Protein AF-A0A496RES0-F1 (afdb_monomer)

Sequence (158 aa):
TYRKVLDSIKYLGWTDKEIDFMVQKSKYARYLRAYRELIGDVDRMVTLSEYSPKARDFALGQLYKMIDALPIDEETKEVLKEMWTQFIRVKPVISEVKRYITDLINLYVEGLISDLDFEKELESLKKWGLSDDEIMFYKAIAGARKARKLRIPVIYRE

Mean predicted aligned error: 6.94 Å

Radius of gyration: 27.09 Å; Cα contacts (8 Å, |Δi|>4): 86; chains: 1; bounding box: 63×30×77 Å

pLDDT: mean 91.13, std 6.54, range [55.62, 97.88]

Solvent-accessible surface area (backbone atoms only — not comparable to full-atom values): 8956 Å² total; per-residue (Å²): 107,76,65,64,60,53,59,66,47,36,88,79,71,54,49,72,69,56,47,50,50,51,52,51,52,51,51,52,51,50,51,53,46,53,43,48,74,73,62,40,55,69,67,53,26,47,58,48,25,54,83,29,74,68,40,33,56,50,35,53,57,52,50,49,56,54,50,72,68,46,99,66,58,69,68,63,41,51,53,52,53,52,56,51,50,52,49,61,66,28,61,62,46,45,65,58,51,54,50,48,51,52,51,53,37,49,37,42,50,69,64,78,43,52,73,66,56,52,52,52,53,56,62,64,41,38,86,58,73,51,47,73,68,55,50,52,50,52,52,52,53,33,51,53,52,30,28,59,75,70,68,47,88,86,80,81,83,130

Structure (mmCIF, N/CA/C/O backbone):
data_AF-A0A496RES0-F1
#
_entry.id   AF-A0A496RES0-F1
#
loop_
_atom_site.group_PDB
_atom_site.id
_atom_site.type_symbol
_atom_site.label_atom_id
_atom_site.label_alt_id
_atom_site.label_comp_id
_atom_site.label_asym_id
_atom_site.label_entity_id
_atom_site.label_seq_id
_atom_site.pdbx_PDB_ins_code
_atom_site.Cartn_x
_atom_site.Cartn_y
_atom_site.Cartn_z
_atom_site.occupancy
_atom_site.B_iso_or_equiv
_atom_site.auth_seq_id
_atom_site.auth_comp_id
_atom_site.auth_asym_id
_atom_site.auth_atom_id
_atom_site.pdbx_PDB_model_num
ATOM 1 N N . THR A 1 1 ? -34.647 -7.933 27.168 1.00 79.75 1 THR A N 1
ATOM 2 C CA . THR A 1 1 ? -33.595 -6.919 26.909 1.00 79.75 1 THR A CA 1
ATOM 3 C C . THR A 1 1 ? -32.278 -7.426 27.457 1.00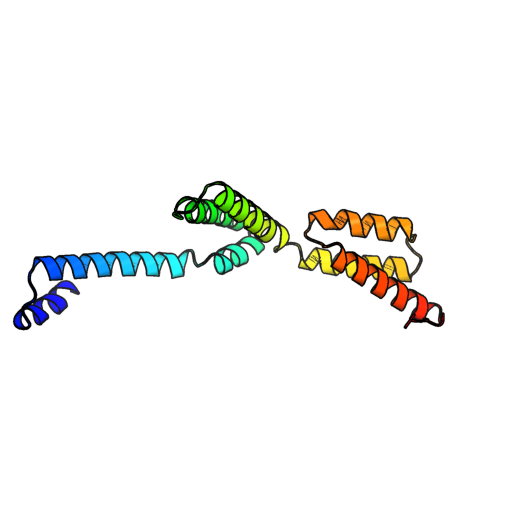 79.75 1 THR A C 1
ATOM 5 O O . THR A 1 1 ? -32.323 -8.143 28.445 1.00 79.75 1 THR A O 1
ATOM 8 N N . TYR A 1 2 ? -31.131 -7.047 26.881 1.00 88.38 2 TYR A N 1
ATOM 9 C CA . TYR A 1 2 ? -29.802 -7.494 27.344 1.00 88.38 2 TYR A CA 1
ATOM 10 C C . TYR A 1 2 ? -29.578 -7.273 28.853 1.00 88.38 2 TYR A C 1
ATOM 12 O O . TYR A 1 2 ? -29.103 -8.168 29.539 1.00 88.38 2 TYR A O 1
ATOM 20 N N . ARG A 1 3 ? -30.049 -6.140 29.399 1.00 89.12 3 ARG A N 1
ATOM 21 C CA . ARG A 1 3 ? -30.012 -5.876 30.847 1.00 89.12 3 ARG A CA 1
ATOM 22 C C . ARG A 1 3 ? -30.753 -6.931 31.677 1.00 89.12 3 ARG A C 1
ATOM 24 O O . ARG A 1 3 ? -30.180 -7.427 32.627 1.00 89.12 3 ARG A O 1
ATOM 31 N N . LYS A 1 4 ? -31.959 -7.346 31.266 1.00 91.06 4 LYS A N 1
ATOM 32 C CA . LYS A 1 4 ? -32.737 -8.383 31.976 1.00 91.06 4 LYS A CA 1
ATOM 33 C C . LYS A 1 4 ? -31.996 -9.723 32.056 1.00 91.06 4 LYS A C 1
ATOM 35 O O . LYS A 1 4 ? -32.175 -10.458 33.014 1.00 91.06 4 LYS A O 1
ATOM 40 N N . VAL A 1 5 ? -31.175 -10.039 31.051 1.00 91.56 5 VAL A N 1
ATOM 41 C CA . VAL A 1 5 ? -30.321 -11.237 31.067 1.00 91.56 5 VAL A CA 1
ATOM 42 C C . VAL A 1 5 ? -29.185 -11.061 32.075 1.00 91.56 5 VAL A C 1
ATOM 44 O O . VAL A 1 5 ? -28.915 -11.972 32.844 1.00 91.56 5 VAL A O 1
ATOM 47 N N . LEU A 1 6 ? -28.562 -9.883 32.138 1.00 91.44 6 LEU A N 1
ATOM 48 C CA . LEU A 1 6 ? -27.517 -9.586 33.125 1.00 91.44 6 LEU A CA 1
ATOM 49 C C . LEU A 1 6 ? -28.053 -9.447 34.558 1.00 91.44 6 LEU A C 1
ATOM 51 O O . LEU A 1 6 ? -27.352 -9.763 35.507 1.00 91.44 6 LEU A O 1
ATOM 55 N N . ASP A 1 7 ? -29.307 -9.047 34.746 1.00 92.88 7 ASP A N 1
ATOM 56 C CA . ASP A 1 7 ? -29.921 -9.057 36.077 1.00 92.88 7 ASP A CA 1
ATOM 57 C C . ASP A 1 7 ? -30.040 -10.487 36.630 1.00 92.88 7 ASP A C 1
ATOM 59 O O . ASP A 1 7 ? -29.993 -10.682 37.844 1.00 92.88 7 ASP A O 1
ATOM 63 N N . SER A 1 8 ? -30.117 -11.500 35.753 1.00 92.25 8 SER A N 1
ATOM 64 C CA . SER A 1 8 ? -30.166 -12.902 36.176 1.00 92.25 8 SER A CA 1
ATOM 65 C C . SER A 1 8 ? -28.873 -13.387 36.818 1.00 92.25 8 SER A C 1
ATOM 67 O O . SER A 1 8 ? -28.940 -14.363 37.536 1.00 92.25 8 SER A O 1
ATOM 69 N N . ILE A 1 9 ? -27.724 -12.724 36.638 1.00 91.56 9 ILE A N 1
ATOM 70 C CA . ILE A 1 9 ? -26.452 -13.154 37.248 1.00 91.56 9 ILE A CA 1
ATOM 71 C C . ILE A 1 9 ? -26.177 -12.494 38.605 1.00 91.56 9 ILE A C 1
ATOM 73 O O . ILE A 1 9 ? -25.168 -12.794 39.236 1.00 91.56 9 ILE A O 1
ATOM 77 N N . LYS A 1 10 ? -27.087 -11.651 39.116 1.00 91.62 10 LYS A N 1
ATOM 78 C CA . LYS A 1 10 ? -26.955 -11.038 40.451 1.00 91.62 10 LYS 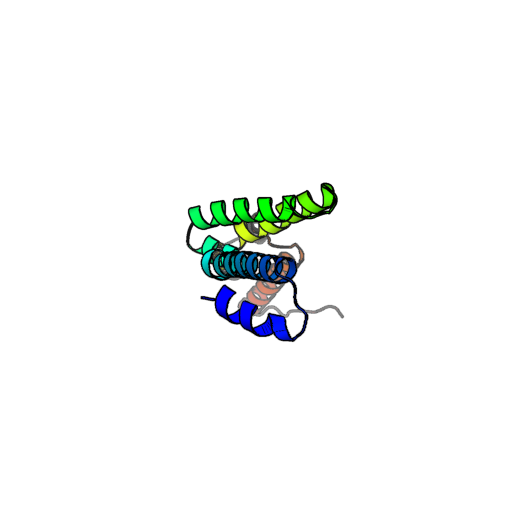A CA 1
ATOM 79 C C . LYS A 1 10 ? -26.850 -12.063 41.581 1.00 91.62 10 LYS A C 1
ATOM 81 O O . LYS A 1 10 ? -26.140 -11.814 42.550 1.00 91.62 10 LYS A O 1
ATOM 86 N N . TYR A 1 11 ? -27.490 -13.232 41.452 1.00 92.19 11 TYR A N 1
ATOM 87 C CA . TYR A 1 11 ? -27.378 -14.299 42.461 1.00 92.19 11 TYR A CA 1
ATOM 88 C C . TYR A 1 11 ? -25.948 -14.848 42.596 1.00 92.19 11 TYR A C 1
ATOM 90 O O . TYR A 1 11 ? -25.625 -15.447 43.615 1.00 92.19 11 TYR A O 1
ATOM 98 N N . LEU A 1 12 ? -25.088 -14.629 41.593 1.00 92.44 12 LEU A N 1
ATOM 99 C CA . LEU A 1 12 ? -23.668 -14.986 41.625 1.00 92.44 12 LEU A CA 1
ATOM 100 C C . LEU A 1 12 ? -22.797 -13.913 42.307 1.00 92.44 12 LEU A C 1
ATOM 102 O O . LEU A 1 12 ? -21.576 -14.026 42.279 1.00 92.44 12 LEU A O 1
ATOM 106 N N . GLY A 1 13 ? -23.397 -12.872 42.896 1.00 92.12 13 GLY A N 1
ATOM 107 C CA . GLY A 1 13 ? -22.687 -11.818 43.631 1.00 92.12 13 GLY A CA 1
ATOM 108 C C . GLY A 1 13 ? -22.372 -10.553 42.826 1.00 92.12 13 GLY A C 1
ATOM 109 O O . GLY A 1 13 ? -21.686 -9.675 43.337 1.00 92.12 13 GLY A O 1
ATOM 110 N N . TRP A 1 14 ? -22.879 -10.429 41.596 1.00 93.69 14 TRP A N 1
ATOM 111 C CA . TRP A 1 14 ? -22.669 -9.241 40.763 1.00 93.69 14 TRP A CA 1
ATOM 112 C C . TRP A 1 14 ? -23.503 -8.046 41.234 1.00 93.69 14 TRP A C 1
ATOM 114 O O . TRP A 1 14 ? -24.712 -8.148 41.456 1.00 93.69 14 TRP A O 1
ATOM 124 N N . THR A 1 15 ? -22.861 -6.887 41.311 1.00 94.88 15 THR A N 1
ATOM 125 C CA . THR A 1 15 ? -23.469 -5.610 41.689 1.00 94.88 15 THR A CA 1
ATOM 126 C C . THR A 1 15 ? -24.120 -4.903 40.498 1.00 94.88 15 THR A C 1
ATOM 128 O O . THR A 1 15 ? -23.779 -5.128 39.333 1.00 94.88 15 THR A O 1
ATOM 131 N N . ASP A 1 16 ? -25.022 -3.959 40.781 1.00 93.75 16 ASP A N 1
ATOM 132 C CA . ASP A 1 16 ? -25.628 -3.107 39.748 1.00 93.75 16 ASP A CA 1
ATOM 133 C C . ASP A 1 16 ? -24.591 -2.320 38.935 1.00 93.75 16 ASP A C 1
ATOM 135 O O . ASP A 1 16 ? -24.732 -2.190 37.719 1.00 93.75 16 ASP A O 1
ATOM 139 N N . LYS A 1 17 ? -23.513 -1.856 39.581 1.00 94.12 17 LYS A N 1
ATOM 140 C CA . LYS A 1 17 ? -22.431 -1.115 38.913 1.00 94.12 17 LYS A CA 1
ATOM 141 C C . LYS A 1 17 ? -21.687 -1.979 37.896 1.00 94.12 17 LYS A C 1
ATOM 143 O O . LYS A 1 17 ? -21.347 -1.502 36.814 1.00 94.12 17 LYS A O 1
ATOM 148 N N . GLU A 1 18 ? -21.442 -3.246 38.214 1.00 93.62 18 GLU A N 1
ATOM 149 C CA . GLU A 1 18 ? -20.776 -4.166 37.289 1.00 93.62 18 GLU A CA 1
ATOM 150 C C . GLU A 1 18 ? -21.691 -4.551 36.123 1.00 93.62 18 GLU A C 1
ATOM 152 O O . GLU A 1 18 ? -21.240 -4.630 34.979 1.00 93.62 18 GLU A O 1
ATOM 157 N N . ILE A 1 19 ? -22.992 -4.716 36.380 1.00 94.31 19 ILE A N 1
ATOM 158 C CA . ILE A 1 19 ? -23.994 -4.912 35.326 1.00 94.31 19 ILE A CA 1
ATOM 159 C C . ILE A 1 19 ? -24.042 -3.698 34.396 1.00 94.31 19 ILE A C 1
ATOM 161 O O . ILE A 1 19 ? -24.028 -3.863 33.173 1.00 94.31 19 ILE A O 1
ATOM 165 N N . ASP A 1 20 ? -24.030 -2.483 34.941 1.00 94.19 20 ASP A N 1
ATOM 166 C CA . ASP A 1 20 ? -23.965 -1.253 34.150 1.00 94.19 20 ASP A CA 1
ATOM 167 C C . ASP A 1 20 ? -22.699 -1.201 33.289 1.00 94.19 20 ASP A C 1
ATOM 169 O O . ASP A 1 20 ? -22.776 -0.907 32.091 1.00 94.1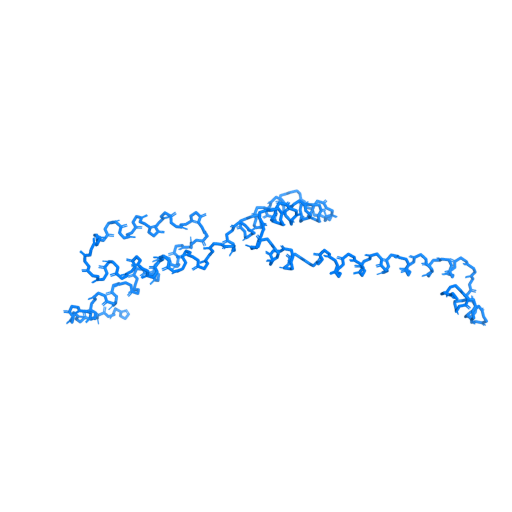9 20 ASP A O 1
ATOM 173 N N . PHE A 1 21 ? -21.544 -1.559 33.855 1.00 94.81 21 PHE A N 1
ATOM 174 C CA . PHE A 1 21 ? -20.287 -1.652 33.116 1.00 94.81 21 PHE A CA 1
ATOM 175 C C . PHE A 1 21 ? -20.366 -2.676 31.972 1.00 94.81 21 PHE A C 1
ATOM 177 O O . PHE A 1 21 ? -19.972 -2.377 30.842 1.00 94.81 21 PHE A O 1
ATOM 184 N N . MET A 1 22 ? -20.951 -3.855 32.208 1.00 94.00 22 MET A N 1
ATOM 185 C CA . MET A 1 22 ? -21.171 -4.872 31.172 1.00 94.00 22 MET A CA 1
ATOM 186 C C . MET A 1 22 ? -22.107 -4.389 30.059 1.00 94.00 22 MET A C 1
ATOM 188 O O . MET A 1 22 ? -21.870 -4.668 28.877 1.00 94.00 22 MET A O 1
ATOM 192 N N . VAL A 1 23 ? -23.153 -3.632 30.402 1.00 94.06 23 VAL A N 1
ATOM 193 C CA . VAL A 1 23 ? -24.029 -2.991 29.414 1.00 94.06 23 VAL A CA 1
ATOM 194 C C . VAL A 1 23 ? -23.244 -1.982 28.575 1.00 94.06 23 VAL A C 1
ATOM 196 O O . VAL A 1 23 ? -23.374 -1.995 27.349 1.00 94.06 23 VAL A O 1
ATOM 199 N N . GLN A 1 24 ? -22.404 -1.142 29.186 1.00 95.19 24 GLN A N 1
ATOM 200 C CA . GLN A 1 24 ? -21.569 -0.183 28.452 1.00 95.19 24 GLN A CA 1
ATOM 201 C C . GLN A 1 24 ? -20.556 -0.884 27.541 1.00 95.19 24 GLN A C 1
ATOM 203 O O . GLN A 1 24 ? -20.483 -0.570 26.353 1.00 95.19 24 GLN A O 1
ATOM 208 N N . LYS A 1 25 ? -19.860 -1.910 28.042 1.00 95.94 25 LYS A N 1
ATOM 209 C CA . LYS A 1 25 ? -18.965 -2.756 27.239 1.00 95.94 25 LYS A CA 1
ATOM 210 C C . LYS A 1 25 ? -19.686 -3.338 26.021 1.00 95.94 25 LYS A C 1
ATOM 212 O O . LYS A 1 25 ? -19.162 -3.292 24.911 1.00 95.94 25 LYS A O 1
ATOM 217 N N . SER A 1 26 ? -20.910 -3.836 26.203 1.00 94.50 26 SER A N 1
ATOM 218 C CA . SER A 1 26 ? -21.735 -4.358 25.107 1.00 94.50 26 SER A CA 1
ATOM 219 C C . SER A 1 26 ? -22.102 -3.280 24.079 1.00 94.50 26 SER A C 1
ATOM 221 O O . SER A 1 26 ? -22.071 -3.538 22.874 1.00 94.50 26 SER A O 1
ATOM 223 N N . LYS A 1 27 ? -22.387 -2.041 24.510 1.00 94.56 27 LYS A N 1
ATOM 224 C CA . LYS A 1 27 ? -22.610 -0.914 23.587 1.00 94.56 27 LYS A CA 1
ATOM 225 C C . LYS A 1 27 ? -21.377 -0.646 22.725 1.00 94.56 27 LYS A C 1
ATOM 227 O O . LYS A 1 27 ? -21.516 -0.624 21.504 1.00 94.56 27 LYS A O 1
ATOM 232 N N . TYR A 1 28 ? -20.197 -0.533 23.333 1.00 95.56 28 TYR A N 1
ATOM 233 C CA . TYR A 1 28 ? -18.948 -0.333 22.594 1.00 95.56 28 TYR A CA 1
ATOM 234 C C . TYR A 1 28 ? -18.634 -1.496 21.652 1.00 95.56 28 TYR A C 1
ATOM 236 O O . TYR A 1 28 ? -18.253 -1.264 20.509 1.00 95.56 28 TYR A O 1
ATOM 244 N N . ALA A 1 29 ? -18.879 -2.741 22.070 1.00 94.25 29 ALA A N 1
ATOM 245 C CA . ALA A 1 29 ? -18.699 -3.908 21.208 1.00 94.25 29 ALA A CA 1
ATOM 246 C C . ALA A 1 29 ? -19.610 -3.867 19.967 1.00 94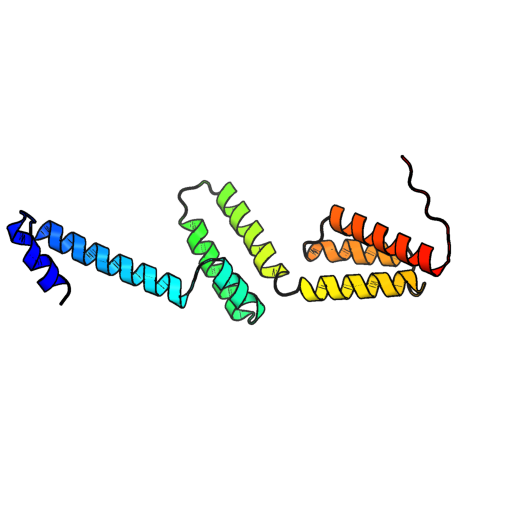.25 29 ALA A C 1
ATOM 248 O O . ALA A 1 29 ? -19.183 -4.238 18.874 1.00 94.25 29 ALA A O 1
ATOM 249 N N . ARG A 1 30 ? -20.852 -3.379 20.105 1.00 92.56 30 ARG A N 1
ATOM 250 C CA . ARG A 1 30 ? -21.753 -3.170 18.958 1.00 92.56 30 ARG A CA 1
ATOM 251 C C . ARG A 1 30 ? -21.267 -2.055 18.040 1.00 92.56 30 ARG A C 1
ATOM 253 O O . ARG A 1 30 ? -21.334 -2.234 16.830 1.00 92.56 30 ARG A O 1
ATOM 260 N N . TYR A 1 31 ? -20.765 -0.947 18.586 1.00 92.00 31 TYR A N 1
ATOM 261 C CA . TYR A 1 31 ? -20.183 0.130 17.777 1.00 92.00 31 TYR A CA 1
ATOM 262 C C . TYR A 1 31 ? -18.952 -0.347 17.012 1.00 92.00 31 TYR A C 1
ATOM 264 O O . TYR A 1 31 ? -18.867 -0.124 15.810 1.00 92.00 31 TYR A O 1
ATOM 272 N N . LEU A 1 32 ? -18.058 -1.085 17.672 1.00 90.06 32 LEU A N 1
ATOM 273 C CA . LEU A 1 32 ? -16.900 -1.696 17.028 1.00 90.06 32 LEU A CA 1
ATOM 274 C C . LEU A 1 32 ? -17.322 -2.664 15.916 1.00 90.06 32 LEU A C 1
ATOM 276 O O . LEU A 1 32 ? -16.737 -2.645 14.838 1.00 90.06 32 LEU A O 1
ATOM 280 N N . ARG A 1 33 ? -18.351 -3.490 16.146 1.00 91.00 33 ARG A N 1
ATOM 281 C CA . ARG A 1 33 ? -18.879 -4.381 15.105 1.00 91.00 33 ARG A CA 1
ATOM 282 C C . ARG A 1 33 ? -19.433 -3.587 13.926 1.00 91.00 33 ARG A C 1
ATOM 284 O O . ARG A 1 33 ? -19.019 -3.836 12.806 1.00 91.00 33 ARG A O 1
ATOM 291 N N . ALA A 1 34 ? -20.316 -2.620 14.168 1.00 89.81 34 ALA A N 1
ATOM 292 C CA . ALA A 1 34 ? -20.880 -1.787 13.107 1.00 89.81 34 ALA A CA 1
ATOM 293 C C . ALA A 1 34 ? -19.781 -1.076 12.302 1.00 89.81 34 ALA A C 1
ATOM 295 O O . ALA A 1 34 ? -19.835 -1.052 11.078 1.00 89.81 34 ALA A O 1
ATOM 296 N N . TYR A 1 35 ? -18.751 -0.571 12.984 1.00 86.69 35 TYR A N 1
ATOM 297 C CA . TYR A 1 35 ? -17.577 0.016 12.353 1.00 86.69 35 TYR A CA 1
ATOM 298 C C . TYR A 1 35 ? -16.856 -0.985 11.435 1.00 86.69 35 TYR A C 1
ATOM 300 O O . TYR A 1 35 ? -16.622 -0.687 10.266 1.00 86.69 35 TYR A O 1
ATOM 308 N N . ARG A 1 36 ? -16.545 -2.191 11.930 1.00 84.75 36 ARG A N 1
ATOM 309 C CA . ARG A 1 36 ? -15.845 -3.230 11.152 1.00 84.75 36 ARG A CA 1
ATOM 310 C C . ARG A 1 36 ? -16.666 -3.763 9.976 1.00 84.75 36 ARG A C 1
ATOM 312 O O . ARG A 1 36 ? -16.088 -4.068 8.946 1.00 84.75 36 ARG A O 1
ATOM 319 N N . GLU A 1 37 ? -17.983 -3.868 10.111 1.00 86.88 37 GLU A N 1
ATOM 320 C CA . GLU A 1 37 ? -18.858 -4.358 9.034 1.00 86.88 37 GLU A CA 1
ATOM 321 C C . GLU A 1 37 ? -19.076 -3.299 7.941 1.00 86.88 37 GLU A C 1
ATOM 323 O O . GLU A 1 37 ? -19.107 -3.616 6.751 1.00 86.88 37 GLU A O 1
ATOM 328 N N . LEU A 1 38 ? -19.232 -2.030 8.338 1.00 82.62 38 LEU A N 1
ATOM 329 C CA . LEU A 1 38 ? -19.610 -0.951 7.425 1.00 82.62 38 LEU A CA 1
ATOM 330 C C . LEU A 1 38 ? -18.396 -0.261 6.790 1.00 82.62 38 LEU A C 1
ATOM 332 O O . LEU A 1 38 ? -18.364 -0.078 5.577 1.00 82.62 38 LEU A O 1
ATOM 336 N N . ILE A 1 39 ? -17.412 0.123 7.609 1.00 79.69 39 ILE A N 1
ATOM 337 C CA . ILE A 1 39 ? -16.197 0.827 7.169 1.00 79.69 39 ILE A CA 1
ATOM 338 C C . ILE A 1 39 ? -15.097 -0.184 6.841 1.00 79.69 39 ILE A C 1
ATOM 340 O O . ILE A 1 39 ? -14.469 -0.079 5.790 1.00 79.69 39 ILE A O 1
ATOM 344 N N . GLY A 1 40 ? -14.913 -1.196 7.694 1.00 81.06 40 GLY A N 1
ATOM 345 C CA . GLY A 1 40 ? -13.891 -2.221 7.493 1.00 81.06 40 GLY A CA 1
ATOM 346 C C . GLY A 1 40 ? -12.568 -1.964 8.196 1.00 81.06 40 GLY A C 1
ATOM 347 O O . GLY A 1 40 ? -12.406 -1.028 8.982 1.00 81.06 40 GLY A O 1
ATOM 348 N N . ASP A 1 41 ? -11.625 -2.848 7.898 1.00 81.88 41 ASP A N 1
ATOM 349 C CA . ASP A 1 41 ? -10.200 -2.638 8.105 1.00 81.88 41 ASP A CA 1
ATOM 350 C C . ASP A 1 41 ? -9.596 -1.818 6.953 1.00 81.88 41 ASP A C 1
ATOM 352 O O . ASP A 1 41 ? -10.277 -1.430 5.996 1.00 81.88 41 ASP A O 1
ATOM 356 N N . VAL A 1 42 ? -8.304 -1.515 7.075 1.00 78.75 42 VAL A N 1
ATOM 357 C CA . VAL A 1 42 ? -7.574 -0.742 6.067 1.00 78.75 42 VAL A CA 1
ATOM 358 C C . VAL A 1 42 ? -7.620 -1.445 4.708 1.00 78.75 42 VAL A C 1
ATOM 360 O O . VAL A 1 42 ? -7.905 -0.792 3.710 1.00 78.75 42 VAL A O 1
ATOM 363 N N . ASP A 1 43 ? -7.473 -2.771 4.664 1.00 79.94 43 ASP A N 1
ATOM 364 C CA . ASP A 1 43 ? -7.515 -3.555 3.422 1.00 79.94 43 ASP A CA 1
ATOM 365 C C . ASP A 1 43 ? -8.854 -3.445 2.685 1.00 79.94 43 ASP A C 1
ATOM 367 O O . ASP A 1 43 ? -8.886 -3.252 1.460 1.00 79.94 43 ASP A O 1
ATOM 371 N N . ARG A 1 44 ? -9.979 -3.510 3.408 1.00 82.69 44 ARG A N 1
ATOM 372 C CA . ARG A 1 44 ? -11.307 -3.298 2.822 1.00 82.69 44 ARG A CA 1
ATOM 373 C C . ARG A 1 44 ? -11.460 -1.874 2.298 1.00 82.69 44 ARG A C 1
ATOM 375 O O . ARG A 1 44 ? -11.959 -1.694 1.187 1.00 82.69 44 ARG A O 1
ATOM 382 N N . MET A 1 45 ? -11.004 -0.873 3.051 1.00 82.69 45 MET A N 1
ATOM 383 C CA . MET A 1 45 ? -11.033 0.526 2.611 1.00 82.69 45 MET A CA 1
ATOM 384 C C . MET A 1 45 ? -10.184 0.747 1.353 1.00 82.69 45 MET A C 1
ATOM 386 O O . MET A 1 45 ? -10.631 1.413 0.418 1.00 82.69 45 MET A O 1
ATOM 390 N N . VAL A 1 46 ? -9.006 0.125 1.277 1.00 80.56 46 VAL A N 1
ATOM 391 C CA . VAL A 1 46 ? -8.157 0.178 0.085 1.00 80.56 46 VAL A CA 1
ATOM 392 C C . VAL A 1 46 ? -8.845 -0.508 -1.096 1.00 80.56 46 VAL A C 1
ATOM 394 O O . VAL A 1 46 ? -8.843 0.020 -2.202 1.00 80.56 46 VAL A O 1
ATOM 397 N N . THR A 1 47 ? -9.481 -1.656 -0.888 1.00 83.56 47 THR A N 1
ATOM 398 C CA . THR A 1 47 ? -10.212 -2.350 -1.960 1.00 83.56 47 THR A CA 1
ATOM 399 C C . THR A 1 47 ? -11.342 -1.483 -2.521 1.00 83.56 47 THR A C 1
ATOM 401 O O . THR A 1 47 ? -11.508 -1.389 -3.731 1.00 83.56 47 THR A O 1
ATOM 404 N N . LEU A 1 48 ? -12.080 -0.769 -1.667 1.00 81.44 48 LEU A N 1
ATOM 405 C CA . LEU A 1 48 ? -13.105 0.181 -2.117 1.00 81.44 48 LEU A CA 1
ATOM 406 C C . LEU A 1 48 ? -12.510 1.371 -2.885 1.00 81.44 48 LEU A C 1
ATOM 408 O O . LEU A 1 48 ? -13.148 1.884 -3.806 1.00 81.44 48 LEU A O 1
ATOM 412 N N . SER A 1 49 ? -11.294 1.799 -2.530 1.00 82.69 49 SER A N 1
ATOM 413 C CA . SER A 1 49 ? -10.607 2.912 -3.194 1.00 82.69 49 SER A CA 1
ATOM 414 C C . SER A 1 49 ? -10.279 2.651 -4.667 1.00 82.69 49 SER A C 1
ATOM 416 O O . SER A 1 49 ? -10.192 3.604 -5.439 1.00 82.69 49 SER A O 1
ATOM 418 N N . GLU A 1 50 ? -10.164 1.382 -5.074 1.00 81.06 50 GLU A N 1
ATOM 419 C CA . GLU A 1 50 ? -9.923 0.994 -6.471 1.00 81.06 50 GLU A CA 1
ATOM 420 C C . GLU A 1 50 ? -11.065 1.421 -7.398 1.00 81.06 50 GLU A C 1
ATOM 422 O O . GLU A 1 50 ? -10.833 1.816 -8.537 1.00 81.06 50 GLU A O 1
ATOM 427 N N . TYR A 1 51 ? -12.300 1.394 -6.899 1.00 80.06 51 TYR A N 1
ATOM 428 C CA . TYR A 1 51 ? -13.497 1.588 -7.719 1.00 80.06 51 TYR A CA 1
ATOM 429 C C . TYR A 1 51 ? -14.043 3.018 -7.677 1.00 80.06 51 TYR A C 1
ATOM 431 O O . TYR A 1 51 ? -14.951 3.355 -8.437 1.00 80.06 51 TYR A O 1
ATOM 439 N N . SER A 1 52 ? -13.547 3.876 -6.779 1.00 83.94 52 SER A N 1
ATOM 440 C CA . SER A 1 52 ? -14.071 5.234 -6.632 1.00 83.94 52 SER A CA 1
ATOM 441 C C . SER A 1 52 ? -13.037 6.211 -6.067 1.00 83.94 52 SER A C 1
ATOM 443 O O . SER A 1 52 ? -12.575 6.019 -4.938 1.00 83.94 52 SER A O 1
ATOM 445 N N . PRO A 1 53 ? -12.768 7.340 -6.756 1.00 85.69 53 PRO A N 1
ATOM 446 C CA . PRO A 1 53 ? -11.955 8.424 -6.202 1.00 85.69 53 PRO A CA 1
ATOM 447 C C . PRO A 1 53 ? -12.481 8.924 -4.851 1.00 85.69 53 PRO A C 1
ATOM 449 O O . PRO A 1 53 ? -11.709 9.178 -3.935 1.00 85.69 53 PRO A O 1
ATOM 452 N N . LYS A 1 54 ? -13.808 8.966 -4.679 1.00 88.69 54 LYS A N 1
ATOM 453 C CA . LYS A 1 54 ? -14.435 9.363 -3.414 1.00 88.69 54 LYS A CA 1
ATOM 454 C C . LYS A 1 54 ? -14.166 8.357 -2.293 1.00 88.69 54 LYS A C 1
ATOM 456 O O . LYS A 1 54 ? -13.953 8.758 -1.152 1.00 88.69 54 LYS A O 1
ATOM 461 N N . ALA A 1 55 ? -14.177 7.059 -2.605 1.00 85.12 55 ALA A N 1
ATOM 462 C CA . ALA A 1 55 ? -13.824 6.026 -1.634 1.00 85.12 55 ALA A CA 1
ATOM 463 C C . ALA A 1 55 ? -12.343 6.107 -1.246 1.00 85.12 55 ALA A C 1
ATOM 465 O O . ALA A 1 55 ? -12.017 5.905 -0.081 1.00 85.12 55 ALA A O 1
ATOM 466 N N . ARG A 1 56 ? -11.464 6.475 -2.187 1.00 87.19 56 ARG A N 1
ATOM 467 C CA . ARG A 1 56 ? -10.043 6.725 -1.924 1.00 87.19 56 ARG A CA 1
ATOM 468 C C . ARG A 1 56 ? -9.825 7.869 -0.940 1.00 87.19 56 ARG A C 1
ATOM 470 O O . ARG A 1 56 ? -9.130 7.683 0.055 1.00 87.19 56 ARG A O 1
ATOM 477 N N . ASP A 1 57 ? -10.453 9.015 -1.180 1.00 89.00 57 ASP A N 1
ATOM 478 C CA . ASP A 1 57 ? -10.308 10.184 -0.307 1.00 89.00 57 ASP A CA 1
ATOM 479 C C . ASP A 1 57 ? -10.874 9.900 1.095 1.00 89.00 57 ASP A C 1
ATOM 481 O O . ASP A 1 57 ? -10.275 10.263 2.109 1.00 89.00 57 ASP A O 1
ATOM 485 N N . PHE A 1 58 ? -11.998 9.175 1.167 1.00 88.12 58 PHE A N 1
ATOM 486 C CA . PHE A 1 58 ? -12.566 8.715 2.433 1.00 88.12 58 PHE A CA 1
ATOM 487 C C . PHE A 1 58 ? -11.634 7.743 3.175 1.00 88.12 58 PHE A C 1
ATOM 489 O O . PHE A 1 58 ? -11.418 7.910 4.376 1.00 88.12 58 PHE A O 1
ATOM 496 N N . ALA A 1 59 ? -11.063 6.758 2.473 1.00 88.00 59 ALA A N 1
ATOM 497 C CA . ALA A 1 59 ? -10.134 5.782 3.038 1.00 88.00 59 ALA A CA 1
ATOM 498 C C . ALA A 1 59 ? -8.885 6.459 3.618 1.00 88.00 59 ALA A C 1
ATOM 500 O O . ALA A 1 59 ? -8.526 6.183 4.760 1.00 88.00 59 ALA A O 1
ATOM 501 N N . LEU A 1 60 ? -8.274 7.391 2.877 1.00 90.06 60 LEU A N 1
ATOM 502 C CA . LEU A 1 60 ? -7.119 8.166 3.344 1.00 90.06 60 LEU A CA 1
ATOM 503 C C . LEU A 1 60 ? -7.458 8.997 4.584 1.00 90.06 60 LEU A C 1
ATOM 505 O O . LEU A 1 60 ? -6.740 8.948 5.580 1.00 90.06 60 LEU A O 1
ATOM 509 N N . GLY A 1 61 ? -8.587 9.710 4.565 1.00 90.75 61 GLY A N 1
ATOM 510 C CA . GLY A 1 61 ? -9.010 10.511 5.711 1.00 90.75 61 GLY A CA 1
ATOM 511 C C . GLY A 1 61 ? -9.284 9.669 6.960 1.00 90.75 61 GLY A C 1
ATOM 512 O O . GLY A 1 61 ? -8.968 10.087 8.074 1.00 90.75 61 GLY A O 1
ATOM 513 N N . GLN A 1 62 ? -9.862 8.476 6.799 1.00 89.31 62 GLN A N 1
ATOM 514 C CA . GLN A 1 62 ? -10.131 7.586 7.925 1.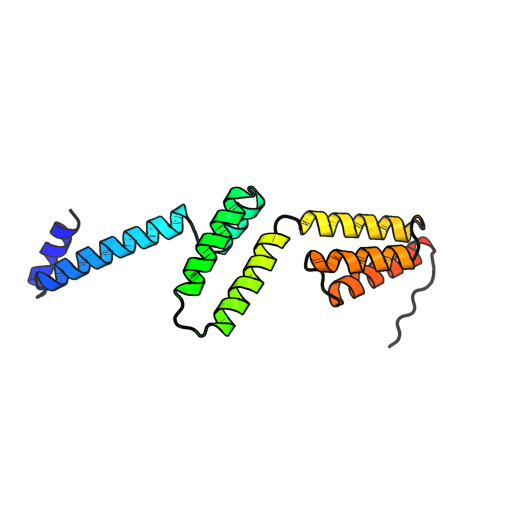00 89.31 62 GLN A CA 1
ATOM 515 C C . GLN A 1 62 ? -8.862 6.915 8.451 1.00 89.31 62 GLN A C 1
ATOM 517 O O . GLN A 1 62 ? -8.692 6.803 9.664 1.00 89.31 62 GLN A O 1
ATOM 522 N N . LEU A 1 63 ? -7.957 6.525 7.557 1.00 90.62 63 LEU A N 1
ATOM 523 C CA . LEU A 1 63 ? -6.638 6.017 7.900 1.00 90.62 63 LEU A CA 1
ATOM 524 C C . LEU A 1 63 ? -5.843 7.039 8.721 1.00 90.62 63 LEU A C 1
ATOM 526 O O . LEU A 1 63 ? -5.287 6.675 9.752 1.00 90.62 63 LEU A O 1
ATOM 530 N N . TYR A 1 64 ? -5.816 8.308 8.309 1.00 93.69 64 TYR A N 1
ATOM 531 C CA . TYR A 1 64 ? -5.076 9.340 9.040 1.00 93.69 64 TYR A CA 1
ATOM 532 C C . TYR A 1 64 ? -5.594 9.478 10.470 1.00 93.69 64 TYR A C 1
ATOM 534 O O . TYR A 1 64 ? -4.804 9.427 11.404 1.00 93.69 64 TYR A O 1
ATOM 542 N N . LYS A 1 65 ? -6.920 9.484 10.663 1.00 92.19 65 LYS A N 1
ATOM 543 C CA . LYS A 1 65 ? -7.522 9.477 12.008 1.00 92.19 65 LYS A CA 1
ATOM 544 C C . LYS A 1 65 ? -7.112 8.261 12.840 1.00 92.19 65 LYS A C 1
ATOM 546 O O . LYS A 1 65 ? -6.962 8.387 14.051 1.00 92.19 65 LYS A O 1
ATOM 551 N N . MET A 1 66 ? -6.979 7.084 12.221 1.00 90.31 66 MET A N 1
ATOM 552 C CA . MET A 1 66 ? -6.502 5.888 12.922 1.00 90.31 66 MET A CA 1
ATOM 553 C C . MET A 1 66 ? -5.042 6.033 13.346 1.00 90.31 66 MET A C 1
ATOM 555 O O . MET A 1 66 ? -4.723 5.708 14.484 1.00 90.31 66 MET A O 1
ATOM 559 N N . ILE A 1 67 ? -4.179 6.521 12.450 1.00 93.94 67 ILE A N 1
ATOM 560 C CA . ILE A 1 67 ? -2.749 6.723 12.716 1.00 93.94 67 ILE A CA 1
ATOM 561 C C . ILE A 1 67 ? -2.552 7.790 13.799 1.00 93.94 67 ILE A C 1
ATOM 563 O O . ILE A 1 67 ? -1.799 7.569 14.744 1.00 93.94 67 ILE A O 1
ATOM 567 N N . ASP A 1 68 ? -3.277 8.906 13.720 1.00 95.88 68 ASP A N 1
ATOM 568 C CA . ASP A 1 68 ? -3.191 10.004 14.688 1.00 95.88 68 ASP A CA 1
ATOM 569 C C . ASP A 1 68 ? -3.602 9.565 16.104 1.00 95.88 68 ASP A C 1
ATOM 571 O O . ASP A 1 68 ? -3.082 10.086 17.091 1.00 95.88 68 ASP A O 1
ATOM 575 N N . ALA A 1 69 ? -4.497 8.576 16.210 1.00 94.31 69 ALA A N 1
ATOM 576 C CA . ALA A 1 69 ? -4.941 8.000 17.477 1.00 94.31 69 ALA A CA 1
ATOM 577 C C . ALA A 1 69 ? -3.947 6.996 18.095 1.00 94.31 69 ALA A C 1
ATOM 579 O O . ALA A 1 69 ? -4.148 6.580 19.240 1.00 94.31 69 ALA A O 1
ATOM 580 N N . LEU A 1 70 ? -2.901 6.576 17.371 1.00 93.31 70 LEU A N 1
ATOM 581 C CA . LEU A 1 70 ? -1.899 5.651 17.900 1.00 93.31 70 LEU A CA 1
ATOM 582 C C . LEU A 1 70 ? -0.999 6.349 18.938 1.00 93.31 70 LEU A C 1
ATOM 584 O O . LEU A 1 70 ? -0.539 7.469 18.700 1.00 93.31 70 LEU A O 1
ATOM 588 N N . PRO A 1 71 ? -0.681 5.686 20.066 1.00 95.81 71 PRO A N 1
ATOM 589 C CA . PRO A 1 71 ? 0.222 6.215 21.086 1.00 95.81 71 PRO A CA 1
ATOM 590 C C . PRO A 1 71 ? 1.696 5.982 20.700 1.00 95.81 71 PRO A C 1
ATOM 592 O O . PRO A 1 71 ? 2.431 5.304 21.413 1.00 95.81 71 PRO A O 1
ATOM 595 N N . ILE A 1 72 ? 2.105 6.502 19.543 1.00 96.69 72 ILE A N 1
ATOM 596 C CA . ILE A 1 72 ? 3.467 6.417 18.987 1.00 96.69 72 ILE A CA 1
ATOM 597 C C . ILE A 1 72 ? 3.986 7.822 18.655 1.00 96.69 72 ILE A C 1
ATOM 599 O O . ILE A 1 72 ? 3.214 8.784 18.672 1.00 96.69 72 ILE A O 1
ATOM 603 N N . ASP A 1 73 ? 5.284 7.950 18.386 1.00 97.44 73 ASP A N 1
ATOM 604 C CA . ASP A 1 73 ? 5.911 9.223 18.031 1.00 97.44 73 ASP A CA 1
ATOM 605 C C . ASP A 1 73 ? 5.455 9.740 16.653 1.00 97.44 73 ASP A C 1
ATOM 607 O O . ASP A 1 73 ? 4.970 8.988 15.804 1.00 97.44 73 ASP A O 1
ATOM 611 N N . GLU A 1 74 ? 5.599 11.049 16.438 1.00 96.81 74 GLU A N 1
ATOM 612 C CA . GLU A 1 74 ? 5.124 11.709 15.218 1.00 96.81 74 GLU A CA 1
ATOM 613 C C . GLU A 1 74 ? 5.915 11.303 13.968 1.00 96.81 74 GLU A C 1
ATOM 615 O O . GLU A 1 74 ? 5.330 11.217 12.893 1.00 96.81 74 GLU A O 1
ATOM 620 N N . GLU A 1 75 ? 7.207 10.983 14.087 1.00 97.25 75 GLU A N 1
ATOM 621 C CA . GLU A 1 75 ? 8.012 10.531 12.945 1.00 97.25 75 GLU A CA 1
ATOM 622 C C . GLU A 1 75 ? 7.465 9.206 12.403 1.00 97.25 75 GLU A C 1
ATOM 624 O O . GLU A 1 75 ? 7.176 9.083 11.210 1.00 97.25 75 GLU A O 1
ATOM 629 N N . THR A 1 76 ? 7.196 8.246 13.289 1.00 97.06 76 THR A N 1
ATOM 630 C CA . THR A 1 76 ? 6.573 6.974 12.914 1.00 97.06 76 THR A CA 1
ATOM 631 C C . THR A 1 76 ? 5.181 7.180 12.305 1.00 97.06 76 THR A C 1
ATOM 633 O O . THR A 1 76 ? 4.825 6.499 11.338 1.00 97.06 76 THR A O 1
ATOM 636 N N . LYS A 1 77 ? 4.374 8.121 12.819 1.00 97.50 77 LYS A N 1
ATOM 637 C CA . LYS A 1 77 ? 3.056 8.430 12.230 1.00 97.50 77 LYS A CA 1
ATOM 638 C C . LYS A 1 77 ? 3.176 8.957 10.807 1.00 97.50 77 LYS A C 1
ATOM 640 O O . LYS A 1 77 ? 2.414 8.515 9.946 1.00 97.50 77 LYS A O 1
ATOM 645 N N . GLU A 1 78 ? 4.111 9.863 10.547 1.00 97.25 78 GLU A N 1
ATOM 646 C CA . GLU A 1 78 ? 4.320 10.413 9.207 1.00 97.25 78 GLU A CA 1
ATOM 647 C C . GLU A 1 78 ? 4.813 9.342 8.226 1.00 97.25 78 GLU A C 1
ATOM 649 O O . GLU A 1 78 ? 4.262 9.232 7.129 1.00 97.25 78 GLU A O 1
ATOM 654 N N . VAL A 1 79 ? 5.721 8.454 8.651 1.00 96.88 79 VAL A N 1
ATOM 655 C CA . VAL A 1 79 ? 6.139 7.289 7.846 1.00 96.88 79 VAL A CA 1
ATOM 656 C C . VAL A 1 79 ? 4.942 6.403 7.486 1.00 96.88 79 VAL A C 1
ATOM 658 O O . VAL A 1 79 ? 4.779 6.003 6.331 1.00 96.88 79 VAL A O 1
ATOM 661 N N . LEU A 1 80 ? 4.059 6.113 8.449 1.00 95.62 80 LEU A N 1
ATOM 662 C CA . LEU A 1 80 ? 2.853 5.320 8.193 1.00 95.62 80 LEU A CA 1
ATOM 663 C C . LEU A 1 80 ? 1.903 6.023 7.217 1.00 95.62 80 LEU A C 1
ATOM 665 O O . LEU A 1 80 ? 1.386 5.378 6.301 1.00 95.62 80 LEU A O 1
ATOM 669 N N . LYS A 1 81 ? 1.670 7.330 7.389 1.00 95.31 81 LYS A N 1
ATOM 670 C CA . LYS A 1 81 ? 0.816 8.116 6.487 1.00 95.31 81 LYS A CA 1
ATOM 671 C C . LYS A 1 81 ? 1.371 8.102 5.069 1.00 95.31 81 LYS A C 1
ATOM 673 O O . LYS A 1 81 ? 0.603 7.871 4.134 1.00 95.31 81 LYS A O 1
ATOM 678 N N . GLU A 1 82 ? 2.676 8.297 4.902 1.00 94.19 82 GLU A N 1
ATOM 679 C CA . GLU A 1 82 ? 3.326 8.277 3.595 1.00 94.19 82 GLU A CA 1
ATOM 680 C C . GLU A 1 82 ? 3.201 6.901 2.929 1.00 94.19 82 GLU A C 1
ATOM 682 O O . GLU A 1 82 ? 2.668 6.804 1.820 1.00 94.19 82 GLU A O 1
ATOM 687 N N . MET A 1 83 ? 3.608 5.836 3.627 1.00 92.00 83 MET A N 1
ATOM 688 C CA . MET A 1 83 ? 3.576 4.460 3.121 1.00 92.00 83 MET A CA 1
ATOM 689 C C . MET A 1 83 ? 2.177 4.074 2.624 1.00 92.00 83 MET A C 1
ATOM 691 O O . MET A 1 83 ? 1.997 3.611 1.494 1.00 92.00 83 MET A O 1
ATOM 695 N N . TRP A 1 84 ? 1.158 4.293 3.453 1.00 91.75 84 TRP A N 1
ATOM 696 C CA . TRP A 1 84 ? -0.212 3.947 3.093 1.00 91.75 84 TRP A CA 1
ATOM 697 C C . TRP A 1 84 ? -0.787 4.845 1.996 1.00 91.75 84 TRP A C 1
ATOM 699 O O . TRP A 1 84 ? -1.553 4.366 1.159 1.00 91.75 84 TRP A O 1
ATOM 709 N N . THR A 1 85 ? -0.414 6.126 1.959 1.00 91.00 85 THR A N 1
ATOM 710 C CA . THR A 1 85 ? -0.836 7.040 0.889 1.00 91.00 85 THR A CA 1
ATOM 711 C C . THR A 1 85 ? -0.287 6.597 -0.457 1.00 91.00 85 THR A C 1
ATOM 713 O O . THR A 1 85 ? -1.029 6.555 -1.441 1.00 91.00 85 THR A O 1
ATOM 716 N N . GLN A 1 86 ? 0.992 6.218 -0.503 1.00 89.06 86 GLN A N 1
ATOM 717 C CA . GLN A 1 86 ? 1.604 5.651 -1.700 1.00 89.06 86 GLN A CA 1
ATOM 718 C C . GLN A 1 86 ? 0.867 4.376 -2.134 1.00 89.06 86 GLN A C 1
ATOM 720 O O . GLN A 1 86 ? 0.447 4.283 -3.289 1.00 89.06 86 GLN A O 1
ATOM 725 N N . PHE A 1 87 ? 0.615 3.445 -1.208 1.00 88.19 87 PHE A N 1
ATOM 726 C CA . PHE A 1 87 ? -0.094 2.196 -1.497 1.00 88.19 87 PHE A CA 1
ATOM 727 C C . PHE A 1 87 ? -1.505 2.427 -2.059 1.00 88.19 87 PHE A C 1
ATOM 729 O O . PHE A 1 87 ? -1.830 1.938 -3.142 1.00 88.19 87 PHE A O 1
ATOM 736 N N . ILE A 1 88 ? -2.327 3.224 -1.371 1.00 88.31 88 ILE A N 1
ATOM 737 C CA . ILE A 1 88 ? -3.707 3.532 -1.778 1.00 88.31 88 ILE A CA 1
ATOM 738 C C . ILE A 1 88 ? -3.746 4.270 -3.126 1.00 88.31 88 ILE A C 1
ATOM 740 O O . ILE A 1 88 ? -4.672 4.077 -3.915 1.00 88.31 88 ILE A O 1
ATOM 744 N N . ARG A 1 89 ? -2.743 5.105 -3.431 1.00 86.56 89 ARG A N 1
ATOM 745 C CA . ARG A 1 89 ? -2.653 5.802 -4.723 1.00 86.56 89 ARG A CA 1
ATOM 746 C C . ARG A 1 89 ? -2.274 4.866 -5.869 1.00 86.56 89 ARG A C 1
ATOM 748 O O . ARG A 1 89 ? -2.795 5.027 -6.969 1.00 86.56 89 ARG A O 1
ATOM 755 N N . VAL A 1 90 ? -1.340 3.947 -5.630 1.00 88.06 90 VAL A N 1
ATOM 756 C CA . VAL A 1 90 ? -0.753 3.077 -6.660 1.00 88.06 90 VAL A CA 1
ATOM 757 C C . VAL A 1 90 ? -1.638 1.873 -6.968 1.00 88.06 90 VAL A C 1
ATOM 759 O O . VAL A 1 90 ? -1.784 1.505 -8.134 1.00 88.06 90 VAL A O 1
ATOM 762 N N . LYS A 1 91 ? -2.253 1.265 -5.950 1.00 87.06 91 LYS A N 1
ATOM 763 C CA . LYS A 1 91 ? -3.001 0.010 -6.100 1.00 87.06 91 LYS A CA 1
ATOM 764 C C . LYS A 1 91 ? -4.058 0.026 -7.220 1.00 87.06 91 LYS A C 1
ATOM 766 O O . LYS A 1 91 ? -4.088 -0.946 -7.969 1.00 87.06 91 LYS A O 1
ATOM 771 N N . PRO A 1 92 ? -4.854 1.096 -7.426 1.00 86.69 92 PRO A N 1
ATOM 772 C CA . PRO A 1 92 ? -5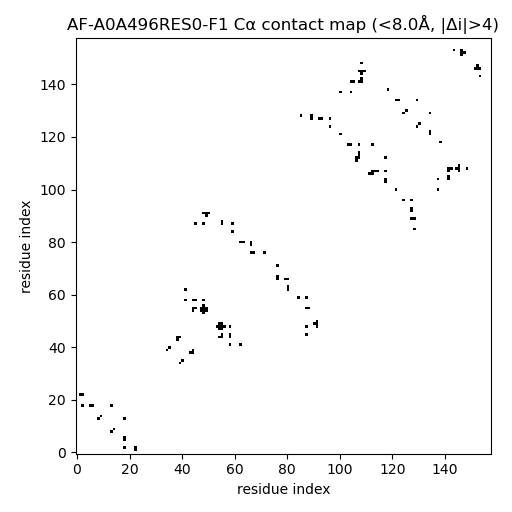.869 1.118 -8.482 1.00 86.69 92 PRO A CA 1
ATOM 773 C C . PRO A 1 92 ? -5.317 1.076 -9.911 1.00 86.69 92 PRO A C 1
ATOM 775 O O . PRO A 1 92 ? -6.066 0.766 -10.825 1.00 86.69 92 PRO A O 1
ATOM 778 N N . VAL A 1 93 ? -4.044 1.431 -10.119 1.00 88.94 93 VAL A N 1
ATOM 779 C CA . VAL A 1 93 ? -3.435 1.546 -11.457 1.00 88.94 93 VAL A CA 1
ATOM 780 C C . VAL A 1 93 ? -2.310 0.543 -11.697 1.00 88.94 93 VAL A C 1
ATOM 782 O O . VAL A 1 93 ? -1.777 0.459 -12.801 1.00 88.94 93 VAL A O 1
ATOM 785 N N . ILE A 1 94 ? -1.902 -0.220 -10.678 1.00 89.81 94 ILE A N 1
ATOM 786 C CA . ILE A 1 94 ? -0.740 -1.111 -10.786 1.00 89.81 94 ILE A CA 1
ATOM 787 C C . ILE A 1 94 ? -0.950 -2.209 -11.837 1.00 89.81 94 ILE A C 1
ATOM 789 O O . ILE A 1 94 ? 0.005 -2.665 -12.466 1.00 89.81 94 ILE A O 1
ATOM 793 N N . SER A 1 95 ? -2.200 -2.623 -12.062 1.00 90.75 95 SER A N 1
ATOM 794 C CA . SER A 1 95 ? -2.537 -3.639 -13.060 1.00 90.75 95 SER A CA 1
ATOM 795 C C . SER A 1 95 ? -2.353 -3.107 -14.488 1.00 90.75 95 SER A C 1
ATOM 797 O O . SER A 1 95 ? -1.780 -3.778 -15.348 1.00 90.75 95 SER A O 1
ATOM 799 N N . GLU A 1 96 ? -2.740 -1.854 -14.711 1.00 94.25 96 GLU A N 1
ATOM 800 C CA . GLU A 1 96 ? -2.599 -1.100 -15.949 1.00 94.25 96 GLU A CA 1
ATOM 801 C C . GLU A 1 96 ? -1.127 -0.821 -16.232 1.00 94.25 96 GLU A C 1
ATOM 803 O O . GLU A 1 96 ? -0.684 -0.988 -17.365 1.00 94.25 96 GLU A O 1
ATOM 808 N N . VAL A 1 97 ? -0.357 -0.466 -15.199 1.00 95.12 97 VAL A N 1
ATOM 809 C CA . VAL A 1 97 ? 1.096 -0.278 -15.287 1.00 95.12 97 VAL A CA 1
ATOM 810 C C . VAL A 1 97 ? 1.782 -1.579 -15.704 1.00 95.12 97 VAL A C 1
ATOM 812 O O . VAL A 1 97 ? 2.570 -1.573 -16.644 1.00 95.12 97 VAL A O 1
ATOM 815 N N . LYS A 1 98 ? 1.444 -2.719 -15.087 1.00 94.25 98 LYS A N 1
ATOM 816 C CA . LYS A 1 98 ? 1.999 -4.034 -15.468 1.00 94.25 98 LYS A CA 1
ATOM 817 C C . LYS A 1 98 ? 1.643 -4.435 -16.901 1.00 94.25 98 LYS A C 1
ATOM 819 O O . LYS A 1 98 ? 2.479 -4.994 -17.616 1.00 94.25 98 LYS A O 1
ATOM 824 N N . ARG A 1 99 ? 0.417 -4.130 -17.340 1.00 96.69 99 ARG A N 1
ATOM 825 C CA . ARG A 1 99 ? -0.001 -4.328 -18.734 1.00 96.69 99 ARG A CA 1
ATOM 826 C C . ARG A 1 99 ? 0.821 -3.450 -19.679 1.00 96.69 99 ARG A C 1
ATOM 828 O O . ARG A 1 99 ? 1.399 -3.975 -20.622 1.00 96.69 99 ARG A O 1
ATOM 835 N N . TYR A 1 100 ? 0.964 -2.163 -19.365 1.00 97.50 100 TYR A N 1
ATOM 836 C CA . TYR A 1 100 ? 1.776 -1.230 -20.146 1.00 97.50 100 TYR A CA 1
ATOM 837 C C . TYR A 1 100 ? 3.243 -1.665 -20.238 1.00 97.50 100 TYR A C 1
ATOM 839 O O . TYR A 1 100 ? 3.812 -1.644 -21.322 1.00 97.50 100 TYR A O 1
ATOM 847 N N . ILE A 1 101 ? 3.845 -2.146 -19.145 1.00 97.50 101 ILE A N 1
ATOM 848 C CA . ILE A 1 101 ? 5.214 -2.691 -19.158 1.00 97.50 101 ILE A CA 1
ATOM 849 C C . ILE A 1 101 ? 5.324 -3.877 -20.122 1.00 97.50 101 ILE A C 1
ATOM 851 O O . ILE A 1 101 ? 6.308 -4.000 -20.848 1.00 97.50 101 ILE A O 1
ATOM 855 N N . THR A 1 102 ? 4.313 -4.746 -20.159 1.00 97.31 102 THR A N 1
ATOM 856 C CA . THR A 1 102 ? 4.293 -5.883 -21.089 1.00 97.31 102 THR A CA 1
ATOM 857 C C . THR A 1 102 ? 4.275 -5.412 -22.543 1.00 97.31 102 THR A C 1
ATOM 859 O O . THR A 1 102 ? 5.043 -5.930 -23.356 1.00 97.31 102 THR A O 1
ATOM 862 N N . ASP A 1 103 ? 3.452 -4.413 -22.858 1.00 97.62 103 ASP A N 1
ATOM 863 C CA . ASP A 1 103 ? 3.388 -3.819 -24.195 1.00 97.62 103 ASP A CA 1
ATOM 864 C C . ASP A 1 103 ? 4.704 -3.118 -24.556 1.00 97.62 103 ASP A C 1
ATOM 866 O O . ASP A 1 103 ? 5.241 -3.329 -25.642 1.00 97.62 103 ASP A O 1
ATOM 870 N N . LEU A 1 104 ? 5.288 -2.373 -23.615 1.00 97.88 104 LEU A N 1
ATOM 871 C CA . LEU A 1 104 ? 6.578 -1.703 -23.764 1.00 97.88 104 LEU A CA 1
ATOM 872 C C . LEU A 1 104 ? 7.709 -2.701 -24.074 1.00 97.88 104 LEU A C 1
ATOM 874 O O . LEU A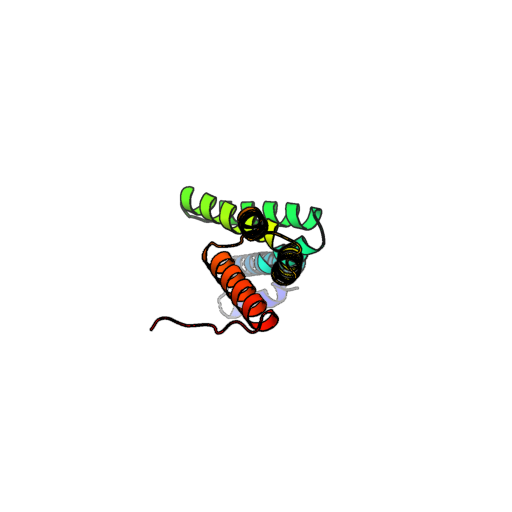 1 104 ? 8.516 -2.475 -24.976 1.00 97.88 104 LEU A O 1
ATOM 878 N N . ILE A 1 105 ? 7.737 -3.846 -23.383 1.00 97.88 105 ILE A N 1
ATOM 879 C CA . ILE A 1 105 ? 8.672 -4.942 -23.674 1.00 97.88 105 ILE A CA 1
ATOM 880 C C . ILE A 1 105 ? 8.460 -5.477 -25.095 1.00 97.88 105 ILE A C 1
ATOM 882 O O . ILE A 1 105 ? 9.436 -5.763 -25.787 1.00 97.88 105 ILE A O 1
ATOM 886 N N . ASN A 1 106 ? 7.214 -5.633 -25.546 1.00 97.25 106 ASN A N 1
ATOM 887 C CA . ASN A 1 106 ? 6.934 -6.132 -26.893 1.00 97.25 106 ASN A CA 1
ATOM 888 C C . ASN A 1 106 ? 7.399 -5.137 -27.965 1.00 97.25 106 ASN A C 1
ATOM 890 O O . ASN A 1 106 ? 8.110 -5.547 -28.879 1.00 97.25 106 ASN A O 1
ATOM 894 N N . LEU A 1 107 ? 7.107 -3.840 -27.804 1.00 97.44 107 LEU A N 1
ATOM 895 C CA . LEU A 1 107 ? 7.605 -2.777 -28.688 1.00 97.44 107 LEU A CA 1
ATOM 896 C C . LEU A 1 107 ? 9.136 -2.807 -28.794 1.00 97.44 107 LEU A C 1
ATOM 898 O O . LEU A 1 107 ? 9.700 -2.736 -29.887 1.00 97.44 107 LEU A O 1
ATOM 902 N N . TYR A 1 108 ? 9.810 -2.972 -27.656 1.00 97.56 108 TYR A N 1
ATOM 903 C CA . TYR A 1 108 ? 11.262 -3.079 -27.587 1.00 97.56 108 TYR A CA 1
ATOM 904 C C . TYR A 1 108 ? 11.806 -4.315 -28.321 1.00 97.56 108 TYR A C 1
ATOM 906 O O . TYR A 1 108 ? 12.733 -4.225 -29.130 1.00 97.56 108 TYR A O 1
ATOM 914 N N . VAL A 1 109 ? 11.215 -5.485 -28.064 1.00 96.56 109 VAL A N 1
ATOM 915 C CA . VAL A 1 109 ? 11.575 -6.759 -28.711 1.00 96.56 109 VAL A CA 1
ATOM 916 C C . VAL A 1 109 ? 11.303 -6.710 -30.215 1.00 96.56 109 VAL A C 1
ATOM 918 O O . VAL A 1 109 ? 11.997 -7.357 -31.003 1.00 96.56 109 VAL A O 1
ATOM 921 N N . GLU A 1 110 ? 10.302 -5.941 -30.633 1.00 95.19 110 GLU A N 1
ATOM 922 C CA . GLU A 1 110 ? 9.978 -5.704 -32.033 1.00 95.19 110 GLU A CA 1
ATOM 923 C C . GLU A 1 110 ? 10.898 -4.708 -32.733 1.00 95.19 110 GLU A C 1
ATOM 925 O O . GLU A 1 110 ? 10.906 -4.681 -33.961 1.00 95.19 110 GLU A O 1
ATOM 930 N N . GLY A 1 111 ? 11.739 -3.991 -31.985 1.00 94.06 111 GLY A N 1
ATOM 931 C CA . GLY A 1 111 ? 12.617 -2.958 -32.528 1.00 94.06 111 GLY A CA 1
ATOM 932 C C . GLY A 1 111 ? 11.867 -1.681 -32.905 1.00 94.06 111 GLY A C 1
ATOM 933 O O . GLY A 1 111 ? 12.389 -0.880 -33.672 1.00 94.06 111 GLY A O 1
ATOM 934 N N . LEU A 1 112 ? 10.650 -1.497 -32.381 1.00 96.69 112 LEU A N 1
ATOM 935 C CA . LEU A 1 112 ? 9.829 -0.304 -32.599 1.00 96.69 112 LEU A CA 1
ATOM 936 C C . LEU A 1 112 ? 10.251 0.865 -31.698 1.00 96.69 112 LEU A C 1
ATOM 938 O O . LEU A 1 112 ? 9.916 2.008 -31.992 1.00 96.69 112 LEU A O 1
ATOM 942 N N . ILE A 1 113 ? 10.994 0.583 -30.624 1.00 97.12 113 ILE A N 1
ATOM 943 C CA . ILE A 1 113 ? 11.610 1.579 -29.738 1.00 97.12 113 ILE A CA 1
ATOM 944 C C . ILE A 1 113 ? 13.082 1.240 -29.486 1.00 97.12 113 ILE A C 1
ATOM 946 O O . ILE A 1 113 ? 13.484 0.072 -29.547 1.00 97.12 113 ILE A O 1
ATOM 950 N N . SER A 1 114 ? 13.888 2.268 -29.213 1.00 96.25 114 SER A N 1
ATOM 951 C CA . SER A 1 114 ? 15.316 2.113 -28.922 1.00 96.25 114 SER A CA 1
ATOM 952 C C . SER A 1 114 ? 15.565 1.576 -27.505 1.00 96.25 114 SER A C 1
ATOM 954 O O . SER A 1 114 ? 14.675 1.610 -26.654 1.00 96.25 114 SER A O 1
ATOM 956 N N . ASP A 1 115 ? 16.789 1.098 -27.231 1.00 94.62 115 ASP A N 1
ATOM 957 C CA . ASP A 1 115 ? 17.201 0.735 -25.865 1.00 94.62 115 ASP A CA 1
ATOM 958 C C . ASP A 1 115 ? 17.051 1.942 -24.919 1.00 94.62 115 ASP A C 1
ATOM 960 O O . ASP A 1 115 ? 16.500 1.807 -23.831 1.00 94.62 115 ASP A O 1
ATOM 964 N N . LEU A 1 116 ? 17.445 3.139 -25.367 1.00 96.19 116 LEU A N 1
ATOM 965 C CA . LEU A 1 116 ? 17.348 4.371 -24.581 1.00 96.19 116 LEU A CA 1
ATOM 966 C C . LEU A 1 116 ? 15.896 4.731 -24.232 1.00 96.19 116 LEU A C 1
ATOM 968 O O . LEU A 1 116 ? 15.608 5.075 -23.086 1.00 96.19 116 LEU A O 1
ATOM 972 N N . ASP A 1 117 ? 14.984 4.649 -25.204 1.00 97.31 117 ASP A N 1
ATOM 973 C CA . ASP A 1 117 ? 13.565 4.955 -24.981 1.00 97.31 117 ASP A CA 1
ATOM 974 C C . ASP A 1 117 ? 12.928 3.939 -24.031 1.00 97.31 117 ASP A C 1
ATOM 976 O O . ASP A 1 117 ? 12.177 4.313 -23.132 1.00 97.31 117 ASP A O 1
ATOM 980 N N . PHE A 1 118 ? 13.278 2.660 -24.188 1.00 97.38 118 PHE A N 1
ATOM 981 C CA . PHE A 1 118 ? 12.817 1.591 -23.311 1.00 97.38 118 PHE A CA 1
ATOM 982 C C . PHE A 1 118 ? 13.250 1.812 -21.856 1.00 97.38 118 PHE A C 1
ATOM 984 O O . PHE A 1 118 ? 12.426 1.731 -20.944 1.00 97.38 118 PHE A O 1
ATOM 991 N N . GLU A 1 119 ? 14.526 2.137 -21.628 1.00 96.31 119 GLU A N 1
ATOM 992 C CA . GLU A 1 119 ? 15.032 2.420 -20.284 1.00 96.31 119 GLU A CA 1
ATOM 993 C C . GLU A 1 119 ? 14.383 3.662 -19.677 1.00 96.31 119 GLU A C 1
ATOM 995 O O . GLU A 1 119 ? 13.938 3.623 -18.531 1.00 96.31 119 GLU A O 1
ATOM 1000 N N . LYS A 1 120 ? 14.277 4.746 -20.448 1.00 97.25 120 LYS A N 1
ATOM 1001 C CA . LYS A 1 120 ? 13.666 5.995 -19.988 1.00 97.25 120 LYS A CA 1
ATOM 1002 C C . LYS A 1 120 ? 12.202 5.806 -19.592 1.00 97.25 120 LYS A C 1
ATOM 1004 O O . LYS A 1 120 ? 11.773 6.345 -18.570 1.00 97.25 120 LYS A O 1
ATOM 1009 N N . GLU A 1 121 ? 11.440 5.047 -20.376 1.00 97.38 121 GLU A N 1
ATOM 1010 C CA . GLU A 1 121 ? 10.044 4.749 -20.058 1.00 97.38 121 GLU A CA 1
ATOM 1011 C C . GLU A 1 121 ? 9.924 3.916 -18.778 1.00 97.38 121 GLU A C 1
ATOM 1013 O O . GLU A 1 121 ? 9.138 4.288 -17.906 1.00 97.38 121 GLU A O 1
ATOM 1018 N N . LEU A 1 122 ? 10.743 2.870 -18.599 1.00 96.62 122 LEU A N 1
ATOM 1019 C CA . LEU A 1 122 ? 10.767 2.079 -17.360 1.00 96.62 122 LEU A CA 1
ATOM 1020 C C . LEU A 1 122 ? 11.107 2.929 -16.126 1.00 96.62 122 LEU A C 1
ATOM 1022 O O . LEU A 1 122 ? 10.417 2.840 -15.111 1.00 96.62 122 LEU A O 1
ATOM 1026 N N . GLU A 1 123 ? 12.112 3.800 -16.219 1.00 96.81 123 GLU A N 1
ATOM 1027 C CA . GLU A 1 123 ? 12.479 4.728 -15.140 1.00 96.81 123 GLU A CA 1
ATOM 1028 C C . GLU A 1 123 ? 11.331 5.686 -14.790 1.00 96.81 123 GLU A C 1
ATOM 1030 O O . GLU A 1 123 ? 11.068 5.971 -13.619 1.00 96.81 123 GLU A O 1
ATOM 1035 N N . SER A 1 124 ? 10.574 6.140 -15.793 1.00 95.94 124 SER A N 1
ATOM 1036 C CA . SER A 1 124 ? 9.418 7.016 -15.579 1.00 95.94 124 SER A CA 1
ATOM 1037 C C . SER A 1 124 ? 8.293 6.350 -14.771 1.00 95.94 124 SER A C 1
ATOM 1039 O O . SER A 1 124 ? 7.472 7.050 -14.165 1.00 95.94 124 SER A O 1
ATOM 1041 N N . LEU A 1 125 ? 8.249 5.011 -14.740 1.00 95.12 125 LEU A N 1
ATOM 1042 C CA . LEU A 1 125 ? 7.242 4.231 -14.022 1.00 95.12 125 LEU A CA 1
ATOM 1043 C C . LEU A 1 125 ? 7.544 4.076 -12.526 1.00 95.12 125 LEU A C 1
ATOM 1045 O O . LEU A 1 125 ? 6.637 3.702 -11.784 1.00 95.12 125 LEU A O 1
ATOM 1049 N N . LYS A 1 126 ? 8.731 4.470 -12.039 1.00 93.44 126 LYS A N 1
ATOM 1050 C CA . LYS A 1 126 ? 9.037 4.528 -10.592 1.00 93.44 126 LYS A CA 1
ATOM 1051 C C . LYS A 1 126 ? 8.020 5.351 -9.801 1.00 93.44 126 LYS A C 1
ATOM 1053 O O . LYS A 1 126 ? 7.665 5.008 -8.677 1.00 93.44 126 LYS A O 1
ATOM 1058 N N . LYS A 1 127 ? 7.444 6.393 -10.417 1.00 90.81 127 LYS A N 1
ATOM 1059 C CA . LYS A 1 127 ? 6.365 7.210 -9.822 1.00 90.81 127 LYS A CA 1
ATOM 1060 C C . LYS A 1 127 ? 5.090 6.416 -9.488 1.00 90.81 127 LYS A C 1
ATOM 1062 O O . LYS A 1 127 ? 4.233 6.916 -8.756 1.00 90.81 127 LYS A O 1
ATOM 1067 N N . TRP A 1 128 ? 4.949 5.216 -10.048 1.00 91.25 128 TRP A N 1
ATOM 1068 C CA . TRP A 1 128 ? 3.858 4.275 -9.806 1.00 91.25 128 TRP A CA 1
ATOM 1069 C C . TRP A 1 128 ? 4.274 3.101 -8.912 1.00 91.25 128 TRP A C 1
ATOM 1071 O O . TRP A 1 128 ? 3.567 2.102 -8.869 1.00 91.25 128 TRP A O 1
ATOM 1081 N N . GLY A 1 129 ? 5.390 3.219 -8.189 1.00 88.00 129 GLY A N 1
ATOM 1082 C CA . GLY A 1 129 ? 5.831 2.222 -7.215 1.00 88.00 129 GLY A CA 1
ATOM 1083 C C . GLY A 1 129 ? 6.723 1.120 -7.782 1.00 88.00 129 GLY A C 1
ATOM 1084 O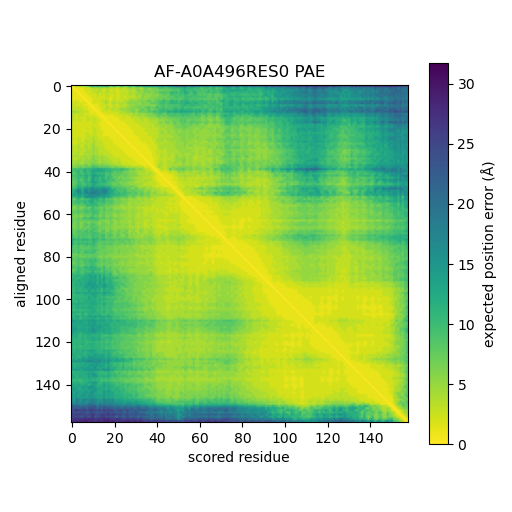 O . GLY A 1 129 ? 6.934 0.134 -7.087 1.00 88.00 129 GLY A O 1
ATOM 1085 N N . LEU A 1 130 ? 7.239 1.277 -9.007 1.00 92.25 130 LEU A N 1
ATOM 1086 C CA . LEU A 1 130 ? 8.230 0.353 -9.560 1.00 92.25 130 LEU A CA 1
ATOM 1087 C C . LEU A 1 130 ? 9.576 0.509 -8.841 1.00 92.25 130 LEU A C 1
ATOM 1089 O O . LEU A 1 130 ? 10.067 1.633 -8.711 1.00 92.25 130 LEU A O 1
ATOM 1093 N N . SER A 1 131 ? 10.180 -0.600 -8.417 1.00 93.00 131 SER A N 1
ATOM 1094 C CA . SER A 1 131 ? 11.520 -0.597 -7.814 1.00 93.00 131 SER A CA 1
ATOM 1095 C C . SER A 1 131 ? 12.643 -0.737 -8.850 1.00 93.00 131 SER A C 1
ATOM 1097 O O . SER A 1 131 ? 12.420 -1.151 -9.991 1.00 93.00 131 SER A O 1
ATOM 1099 N N . ASP A 1 132 ? 13.877 -0.427 -8.438 1.00 95.00 132 ASP A N 1
ATOM 1100 C CA . ASP A 1 132 ? 15.079 -0.675 -9.249 1.00 95.00 132 ASP A CA 1
ATOM 1101 C C . ASP A 1 132 ? 15.242 -2.160 -9.596 1.00 95.00 132 ASP A C 1
ATOM 1103 O O . ASP A 1 132 ? 15.582 -2.501 -10.731 1.00 95.00 132 ASP A O 1
ATOM 1107 N N . ASP A 1 133 ? 14.930 -3.049 -8.650 1.00 96.00 133 ASP A N 1
ATOM 1108 C CA . ASP A 1 133 ? 14.968 -4.496 -8.865 1.00 96.00 133 ASP A CA 1
ATOM 1109 C C . ASP A 1 133 ? 13.937 -4.934 -9.910 1.00 96.00 133 ASP A C 1
ATOM 1111 O O . ASP A 1 133 ? 14.247 -5.714 -10.812 1.00 96.00 133 ASP A O 1
ATOM 1115 N N . GLU A 1 134 ? 12.711 -4.405 -9.846 1.00 94.88 134 GLU A N 1
ATOM 1116 C CA . GLU A 1 134 ? 11.686 -4.697 -10.850 1.00 94.88 134 GLU A CA 1
ATOM 1117 C C . GLU A 1 134 ? 12.124 -4.231 -12.242 1.00 94.88 134 GLU A C 1
ATOM 1119 O O . GLU A 1 134 ? 12.015 -4.987 -13.209 1.00 94.88 134 GLU A O 1
ATOM 1124 N N . ILE A 1 135 ? 12.681 -3.021 -12.350 1.00 96.44 135 ILE A N 1
ATOM 1125 C CA . ILE A 1 135 ? 13.219 -2.488 -13.608 1.00 96.44 135 ILE A CA 1
ATOM 1126 C C . ILE A 1 135 ? 14.343 -3.379 -14.141 1.00 96.44 135 ILE A C 1
ATOM 1128 O O . ILE A 1 135 ? 14.343 -3.713 -15.330 1.00 96.44 135 ILE A O 1
ATOM 1132 N N . MET A 1 136 ? 15.268 -3.811 -13.280 1.00 96.69 136 MET A N 1
ATOM 1133 C CA . MET A 1 136 ? 16.337 -4.744 -13.640 1.00 96.69 136 MET A CA 1
ATOM 1134 C C . MET A 1 136 ? 15.766 -6.036 -14.244 1.00 96.69 136 MET A C 1
ATOM 1136 O O . MET A 1 136 ? 16.193 -6.455 -15.326 1.00 96.69 136 MET A O 1
ATOM 1140 N N . PHE A 1 137 ? 14.759 -6.640 -13.604 1.00 97.19 137 PHE A N 1
ATOM 1141 C CA . PHE A 1 137 ? 14.108 -7.843 -14.121 1.00 97.19 137 PHE A CA 1
ATOM 1142 C C . PHE A 1 137 ? 13.376 -7.594 -15.443 1.00 97.19 137 PHE A C 1
ATOM 1144 O O . PHE A 1 137 ? 13.486 -8.417 -16.353 1.00 97.19 137 PHE A O 1
ATOM 1151 N N . TYR A 1 138 ? 12.677 -6.468 -15.609 1.00 97.12 138 TYR A N 1
ATOM 1152 C CA . TYR A 1 138 ? 12.021 -6.144 -16.880 1.00 97.12 138 TYR A CA 1
ATOM 1153 C C . TYR A 1 138 ? 13.026 -5.979 -18.023 1.00 97.12 138 TYR A C 1
ATOM 1155 O O . TYR A 1 138 ? 12.790 -6.512 -19.111 1.00 97.12 138 TYR A O 1
ATOM 1163 N N . LYS A 1 139 ? 14.177 -5.339 -17.775 1.00 96.62 139 LYS A N 1
ATOM 1164 C CA . LYS A 1 139 ? 15.279 -5.256 -18.748 1.00 96.62 139 LYS A CA 1
ATOM 1165 C C . LYS A 1 139 ? 15.826 -6.639 -19.105 1.00 96.62 139 LYS A C 1
ATOM 1167 O O . LYS A 1 139 ? 15.982 -6.948 -20.287 1.00 96.62 139 LYS A O 1
ATOM 1172 N N . ALA A 1 140 ? 16.045 -7.506 -18.116 1.00 95.19 140 ALA A N 1
ATOM 1173 C CA . ALA A 1 140 ? 16.510 -8.874 -18.347 1.00 95.19 140 ALA A CA 1
ATOM 1174 C C . ALA A 1 140 ? 15.501 -9.705 -19.167 1.00 95.19 140 ALA A C 1
ATOM 1176 O O . ALA A 1 140 ? 15.880 -10.382 -20.127 1.00 95.19 140 ALA A O 1
ATOM 1177 N N . ILE A 1 141 ? 14.205 -9.615 -18.841 1.00 96.00 141 ILE A N 1
ATOM 1178 C CA . ILE A 1 141 ? 13.118 -10.275 -19.581 1.00 96.00 141 ILE A CA 1
ATOM 1179 C C . ILE A 1 141 ? 13.087 -9.787 -21.033 1.00 96.00 141 ILE A C 1
ATOM 1181 O O . ILE A 1 141 ? 13.005 -10.600 -21.958 1.00 96.00 141 ILE A O 1
ATOM 1185 N N . ALA A 1 142 ? 13.163 -8.473 -21.241 1.00 95.88 142 ALA A N 1
ATOM 1186 C CA . ALA A 1 142 ? 13.162 -7.858 -22.560 1.00 95.88 142 ALA A CA 1
ATOM 1187 C C . ALA A 1 142 ? 14.368 -8.309 -23.399 1.00 95.88 142 ALA A C 1
ATOM 1189 O O . ALA A 1 142 ? 14.197 -8.753 -24.537 1.00 95.88 142 ALA A O 1
ATOM 1190 N N . GLY A 1 143 ? 15.569 -8.297 -22.810 1.00 94.00 143 GLY A N 1
ATOM 1191 C CA . GLY A 1 143 ? 16.797 -8.782 -23.439 1.00 94.00 143 GLY A CA 1
ATOM 1192 C C . GLY A 1 143 ? 16.710 -10.254 -23.846 1.00 94.00 143 GLY A C 1
ATOM 1193 O O . GLY A 1 143 ? 16.985 -10.595 -24.996 1.00 94.00 143 GLY A O 1
ATOM 1194 N N . ALA A 1 144 ? 16.234 -11.128 -22.954 1.00 93.75 144 ALA A N 1
ATOM 1195 C CA . ALA A 1 144 ? 16.058 -12.551 -23.249 1.00 93.75 144 ALA A CA 1
ATOM 1196 C C . ALA A 1 144 ? 15.032 -12.798 -24.372 1.00 93.75 144 ALA A C 1
ATOM 1198 O O . ALA A 1 144 ? 15.251 -13.639 -25.250 1.00 93.75 144 ALA A O 1
ATOM 1199 N N . ARG A 1 145 ? 13.917 -12.053 -24.387 1.00 94.69 145 ARG A N 1
ATOM 1200 C CA . ARG A 1 145 ? 12.908 -12.130 -25.459 1.00 94.69 145 ARG A CA 1
ATOM 1201 C C . ARG A 1 145 ? 13.465 -11.654 -26.802 1.00 94.69 145 ARG A C 1
ATOM 1203 O O . ARG A 1 145 ? 13.234 -12.314 -27.816 1.00 94.69 145 ARG A O 1
ATOM 1210 N N . LYS A 1 146 ? 14.231 -10.559 -26.812 1.00 93.00 146 LYS A N 1
ATOM 1211 C CA . LYS A 1 146 ? 14.879 -10.013 -28.014 1.00 93.00 146 LYS A CA 1
ATOM 1212 C C . LYS A 1 146 ? 15.929 -10.980 -28.560 1.00 93.00 146 LYS A C 1
ATOM 1214 O O . LYS A 1 146 ? 15.894 -11.303 -29.745 1.00 93.00 146 LYS A O 1
ATOM 1219 N N . ALA A 1 147 ? 16.775 -11.540 -27.694 1.00 91.31 147 ALA A N 1
ATOM 1220 C CA . ALA A 1 147 ? 17.749 -12.565 -28.065 1.00 91.31 147 ALA A CA 1
ATOM 1221 C C . ALA A 1 147 ? 17.071 -13.807 -28.660 1.00 91.31 147 ALA A C 1
ATOM 1223 O O . ALA A 1 147 ? 17.464 -14.266 -29.730 1.00 91.31 147 ALA A O 1
ATOM 1224 N N . ARG A 1 148 ? 15.987 -14.297 -28.038 1.00 90.94 148 ARG A N 1
ATOM 1225 C CA . ARG A 1 148 ? 15.188 -15.412 -28.573 1.00 90.94 148 ARG A CA 1
ATOM 1226 C C . ARG A 1 148 ? 14.647 -15.108 -29.969 1.00 90.94 148 ARG A C 1
ATOM 1228 O O . ARG A 1 148 ? 14.765 -15.952 -30.855 1.00 90.94 148 ARG A O 1
ATOM 1235 N N . LYS A 1 149 ? 14.064 -13.922 -30.173 1.00 90.69 149 LYS A N 1
ATOM 1236 C CA . LYS A 1 149 ? 13.512 -13.503 -31.471 1.00 90.69 149 LYS A CA 1
ATOM 1237 C C . LYS A 1 149 ? 14.589 -13.463 -32.557 1.00 90.69 149 LYS A C 1
ATOM 1239 O O . LYS A 1 149 ? 14.364 -13.949 -33.660 1.00 90.69 149 LYS A O 1
ATOM 1244 N N . LEU A 1 150 ? 15.758 -12.922 -32.224 1.00 90.06 150 LEU A N 1
ATOM 1245 C CA . LEU A 1 150 ? 16.897 -12.790 -33.133 1.00 90.06 150 LEU A CA 1
ATOM 1246 C C . LEU A 1 150 ? 17.756 -14.064 -33.230 1.00 90.06 150 LEU A C 1
ATOM 1248 O O . LEU A 1 150 ? 18.719 -14.084 -33.990 1.00 90.06 150 LEU A O 1
ATOM 1252 N N . ARG A 1 151 ? 17.417 -15.124 -32.480 1.00 88.06 151 ARG A N 1
ATOM 1253 C CA . ARG A 1 151 ? 18.201 -16.367 -32.346 1.00 88.06 151 ARG A CA 1
ATOM 1254 C C . ARG A 1 151 ? 19.655 -16.125 -31.914 1.00 88.06 151 ARG A C 1
ATOM 1256 O O . ARG A 1 151 ? 20.561 -16.840 -32.334 1.00 88.06 151 ARG A O 1
ATOM 1263 N N . ILE A 1 152 ? 19.870 -15.127 -31.061 1.00 82.75 152 ILE A N 1
ATOM 1264 C CA . ILE A 1 152 ? 21.181 -14.802 -30.491 1.00 82.75 152 ILE A CA 1
ATOM 1265 C C . ILE A 1 152 ? 21.427 -15.708 -29.269 1.00 82.75 152 ILE A C 1
ATOM 1267 O O . ILE A 1 152 ? 20.557 -15.775 -28.395 1.00 82.75 152 ILE A O 1
ATOM 1271 N N . PRO A 1 153 ? 22.583 -16.395 -29.170 1.00 77.25 153 PRO A N 1
ATOM 1272 C CA . PRO A 1 153 ? 22.948 -17.163 -27.982 1.00 77.25 153 PRO A CA 1
ATOM 1273 C C . PRO A 1 153 ? 23.031 -16.268 -26.739 1.00 77.25 153 PRO A C 1
ATOM 1275 O O . PRO A 1 153 ? 23.676 -15.221 -26.767 1.00 77.25 153 PRO A O 1
ATOM 1278 N N . VAL A 1 154 ? 22.404 -16.688 -25.639 1.00 75.38 154 VAL A N 1
ATOM 1279 C CA . VAL A 1 154 ? 22.492 -15.996 -24.344 1.00 75.38 154 VAL A CA 1
ATOM 1280 C C . VAL A 1 154 ? 23.569 -16.679 -23.508 1.00 75.38 154 VAL A C 1
ATOM 1282 O O . VAL A 1 154 ? 23.477 -17.878 -23.254 1.00 75.38 154 VAL A O 1
ATOM 1285 N N . ILE A 1 155 ? 24.590 -15.927 -23.097 1.00 76.19 155 ILE A N 1
ATOM 1286 C CA . ILE A 1 155 ? 25.691 -16.421 -22.262 1.00 76.19 155 ILE A CA 1
ATOM 1287 C C . ILE A 1 155 ? 25.490 -15.872 -20.850 1.00 76.19 155 ILE A C 1
ATOM 1289 O O . ILE A 1 155 ? 25.519 -14.658 -20.649 1.00 76.19 155 ILE A O 1
ATOM 1293 N N . TYR A 1 156 ? 25.297 -16.762 -19.881 1.00 73.75 156 TYR A N 1
ATOM 1294 C CA . TYR A 1 156 ? 25.288 -16.411 -18.463 1.00 73.75 156 TYR A CA 1
ATOM 1295 C C . TYR A 1 156 ? 26.715 -16.520 -17.927 1.00 73.75 156 TYR A C 1
ATOM 1297 O O . TYR A 1 156 ? 27.408 -17.491 -18.227 1.00 73.75 156 TYR A O 1
ATOM 1305 N N . ARG A 1 157 ? 27.174 -15.506 -17.187 1.00 63.69 157 ARG A N 1
ATOM 1306 C CA . ARG A 1 157 ? 28.444 -15.594 -16.457 1.00 63.69 157 ARG A CA 1
ATOM 1307 C C . ARG A 1 157 ? 28.179 -16.330 -15.144 1.00 63.69 157 ARG A C 1
ATOM 1309 O O . ARG A 1 157 ? 27.211 -15.983 -14.468 1.00 63.69 157 ARG A O 1
ATOM 1316 N N . GLU A 1 158 ? 28.992 -17.349 -14.869 1.00 55.62 158 GLU A N 1
ATOM 1317 C CA . GLU A 1 158 ? 29.040 -18.062 -13.582 1.00 55.62 158 GLU A CA 1
ATOM 1318 C C . GLU A 1 158 ? 29.535 -17.154 -12.451 1.00 55.62 158 GLU A C 1
ATOM 1320 O O . GLU A 1 158 ? 30.379 -16.267 -12.731 1.00 55.62 158 GLU A O 1
#

Secondary structure (DSSP, 8-state):
-HHHHHHTTGGGT--HHHHHHHHHHHHHHHHHHHHHHHT--HHHHHHHHTT-HHHHHHHHHHHHHHHHTSSS-HHHHHHHHHHHHHHHHHGGGHHHHHHHHHHHHHHHHHTSS-HHHHHHHHHHGGGGT--HHHHHHHHHHHHHHHHHHHTPPP----

Foldseek 3Di:
DQLVVLVVCVVVVDDPVVSVVVVVVVVVVVVVVCCCVPVNDLVVLLVQLLVDVVSLVVSLVVVLVVLVPDPDDPVVSVVSSVVSNLVSVQVNCVVVVVVVLVVLLVCLLVVVDDPVVSLVVLVVCVSNVDDPVNSVVSVVVSVVSSCVVVVNDDDDDD

Nearest PDB structures (foldseek):
 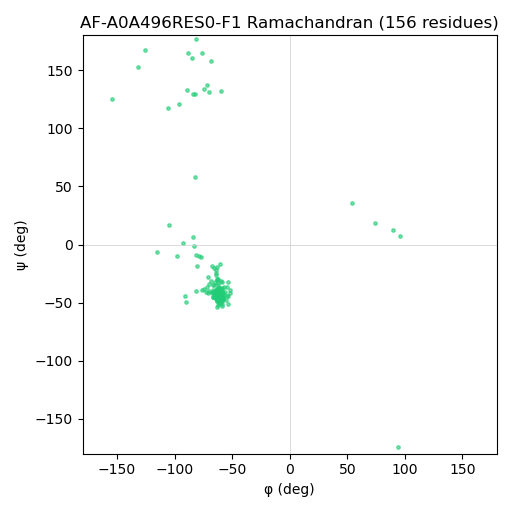 4avm-assembly1_A-2  TM=2.036E-01  e=9.533E+00  Homo sapiens